Protein AF-A0A2G2VC57-F1 (afdb_monomer)

Foldseek 3Di:
DDDDDDPPPPDPPPPPDPPPPPQPPLRVLLVVLQCLLPDDPALDQCLVVLVVPLVVQCPPPDPSSVVSSVSNSVSNVVRNVVNVVVVVPDPPDPPDDDDDDDDDDDDDD

Organism: Capsicum baccatum (NCBI:txid33114)

pLDDT: mean 75.99, std 17.86, range [42.44, 96.75]

Secondary structure (DSSP, 8-state):
------------------------HHHHHHHHHHHHHHS--TT---HHHHHHHTGGGTT-S-HHHHHHHHHHHHHHHHHHHHHHHHHH--------------PPPPPP-

Solvent-accessible surface area (backbone atoms only — not comparable to full-atom values): 7089 Å² total; per-residue (Å²): 139,84,85,83,82,79,80,78,76,79,75,81,76,76,78,76,70,82,77,76,73,82,64,51,72,68,56,45,50,44,51,50,31,49,47,62,48,69,54,89,54,85,80,42,81,37,51,72,51,40,64,70,69,44,53,75,43,60,77,45,89,49,68,67,44,28,52,40,36,54,54,21,47,53,45,42,46,52,41,24,54,50,28,54,53,57,64,73,60,57,88,76,74,86,84,69,91,77,89,78,88,83,80,81,83,81,87,82,133

Structure (mmCIF, N/CA/C/O backbone):
data_AF-A0A2G2VC57-F1
#
_entry.id   AF-A0A2G2VC57-F1
#
loop_
_atom_site.group_PDB
_atom_site.id
_atom_site.type_symbol
_atom_site.label_atom_id
_atom_site.label_alt_id
_atom_site.label_comp_id
_atom_site.label_asym_id
_atom_site.label_entity_id
_atom_site.label_seq_id
_atom_site.pdbx_PDB_ins_code
_atom_site.Cartn_x
_atom_site.Cartn_y
_atom_site.Cartn_z
_atom_site.occupancy
_atom_site.B_iso_or_equiv
_atom_site.auth_seq_id
_atom_site.auth_comp_id
_atom_site.auth_asym_id
_atom_site.auth_atom_id
_atom_site.pdbx_PDB_model_num
ATOM 1 N N . MET A 1 1 ? 45.693 3.699 61.294 1.00 47.72 1 MET A N 1
ATOM 2 C CA . MET A 1 1 ? 44.870 3.046 60.250 1.00 47.72 1 MET A CA 1
ATOM 3 C C . MET A 1 1 ? 43.519 2.706 60.860 1.00 47.72 1 MET A C 1
ATOM 5 O O . MET A 1 1 ? 43.509 1.997 61.857 1.00 47.72 1 MET A O 1
ATOM 9 N N . PRO A 1 2 ? 42.417 3.238 60.311 1.00 45.94 2 PRO A N 1
ATOM 10 C CA . PRO A 1 2 ? 41.382 2.326 59.824 1.00 45.94 2 PRO A CA 1
ATOM 11 C C . PRO A 1 2 ? 40.898 2.724 58.420 1.00 45.94 2 PRO A C 1
ATOM 13 O O . PRO A 1 2 ? 40.717 3.900 58.114 1.00 45.94 2 PRO A O 1
ATOM 16 N N . ARG A 1 3 ? 40.719 1.730 57.545 1.00 55.50 3 ARG A N 1
ATOM 17 C CA . ARG A 1 3 ? 40.128 1.907 56.214 1.00 55.50 3 ARG A CA 1
ATOM 18 C C . ARG A 1 3 ? 38.608 1.908 56.363 1.00 55.50 3 ARG A C 1
ATOM 20 O O . ARG A 1 3 ? 38.040 0.896 56.760 1.00 55.50 3 ARG A O 1
ATOM 27 N N . GLN A 1 4 ? 37.967 3.033 56.053 1.00 49.69 4 GLN A N 1
ATOM 28 C CA . GLN A 1 4 ? 36.516 3.102 55.890 1.00 49.69 4 GLN A CA 1
ATOM 29 C C . GLN A 1 4 ? 36.110 2.275 54.667 1.00 49.69 4 GLN A C 1
ATOM 31 O O . GLN A 1 4 ? 36.516 2.556 53.540 1.00 49.69 4 GLN A O 1
ATOM 36 N N . SER A 1 5 ? 35.315 1.237 54.901 1.00 51.31 5 SER A N 1
ATOM 37 C CA . SER A 1 5 ? 34.626 0.485 53.861 1.00 51.31 5 SER A CA 1
ATOM 38 C C . SER A 1 5 ? 33.441 1.308 53.359 1.00 51.31 5 SER A C 1
ATOM 40 O O . SER A 1 5 ? 32.440 1.451 54.060 1.00 51.31 5 SER A O 1
ATOM 42 N N . VAL A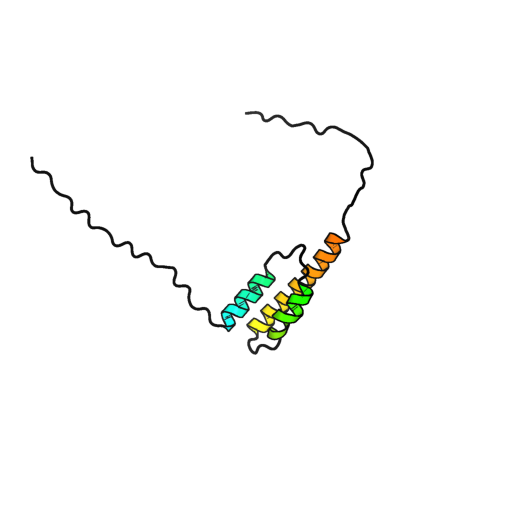 1 6 ? 33.557 1.857 52.152 1.00 53.66 6 VAL A N 1
ATOM 43 C CA . VAL A 1 6 ? 32.431 2.475 51.445 1.00 53.66 6 VAL A CA 1
ATOM 44 C C . VAL A 1 6 ? 31.545 1.349 50.918 1.00 53.66 6 VAL A C 1
ATOM 46 O O . VAL A 1 6 ? 31.969 0.560 50.072 1.00 53.66 6 VAL A O 1
ATOM 49 N N . SER A 1 7 ? 30.320 1.250 51.432 1.00 58.44 7 SER A N 1
ATOM 50 C CA . SER A 1 7 ? 29.295 0.387 50.857 1.00 58.44 7 SER A CA 1
ATOM 51 C C . SER A 1 7 ? 28.875 0.973 49.509 1.00 58.44 7 SER A C 1
ATOM 53 O O . SER A 1 7 ? 28.224 2.012 49.419 1.00 58.44 7 SER A O 1
ATOM 55 N N . VAL A 1 8 ? 29.281 0.314 48.425 1.00 56.69 8 VAL A N 1
ATOM 56 C CA . VAL A 1 8 ? 28.789 0.632 47.084 1.00 56.69 8 VAL A CA 1
ATOM 57 C C . VAL A 1 8 ? 27.345 0.148 47.014 1.00 56.69 8 VAL A C 1
ATOM 59 O O . VAL A 1 8 ? 27.074 -1.031 46.785 1.00 56.69 8 VAL A O 1
ATOM 62 N N . SER A 1 9 ? 26.411 1.065 47.270 1.00 57.09 9 SER A N 1
ATOM 63 C CA . SER A 1 9 ? 24.988 0.831 47.054 1.00 57.09 9 SER A CA 1
ATOM 64 C C . SER A 1 9 ? 24.776 0.632 45.556 1.00 57.09 9 SER A C 1
ATOM 66 O O . SER A 1 9 ? 24.919 1.556 44.754 1.00 57.09 9 SER A O 1
ATOM 68 N N . ARG A 1 10 ? 24.535 -0.619 45.169 1.00 58.97 10 ARG A N 1
ATOM 69 C CA . ARG A 1 10 ? 24.353 -1.053 43.788 1.00 58.97 10 ARG A CA 1
ATOM 70 C C . ARG A 1 10 ? 23.021 -0.489 43.295 1.00 58.97 10 ARG A C 1
ATOM 72 O O . ARG A 1 10 ? 21.974 -1.091 43.511 1.00 58.97 10 ARG A O 1
ATOM 79 N N . GLY A 1 11 ? 23.073 0.701 42.697 1.00 50.50 11 GLY A N 1
ATOM 80 C CA . GLY A 1 11 ? 21.923 1.360 42.090 1.00 50.50 11 GLY A CA 1
ATOM 81 C C . GLY A 1 11 ? 21.221 0.400 41.137 1.00 50.50 11 GLY A C 1
ATOM 82 O O . GLY A 1 11 ? 21.817 -0.094 40.180 1.00 50.50 11 GLY A O 1
ATOM 83 N N . HIS A 1 12 ? 19.966 0.091 41.443 1.00 58.62 12 HIS A N 1
ATOM 84 C CA . HIS A 1 12 ? 19.110 -0.708 40.587 1.00 58.62 12 HIS A CA 1
ATOM 85 C C . HIS A 1 12 ? 18.737 0.172 39.389 1.00 58.62 12 HIS A C 1
ATOM 87 O O . HIS A 1 12 ? 17.843 1.011 39.475 1.00 58.62 12 HIS A O 1
ATOM 93 N N . ILE A 1 13 ? 19.488 0.046 38.293 1.00 64.94 13 ILE A N 1
ATOM 94 C CA . ILE A 1 13 ? 19.134 0.666 37.016 1.00 64.94 13 ILE A CA 1
ATOM 95 C C . ILE A 1 13 ? 17.910 -0.099 36.519 1.00 64.94 13 ILE A C 1
ATOM 97 O O . ILE A 1 13 ? 18.033 -1.167 35.920 1.00 64.94 13 ILE A O 1
ATOM 101 N N . ILE A 1 14 ? 16.721 0.419 36.823 1.00 61.19 14 ILE A N 1
ATOM 102 C CA . ILE A 1 14 ? 15.488 -0.031 36.186 1.00 61.19 14 ILE A CA 1
ATOM 103 C C . ILE A 1 14 ? 15.634 0.364 34.718 1.00 61.19 14 ILE A C 1
ATOM 105 O O . ILE A 1 14 ? 15.460 1.527 34.357 1.00 61.19 14 ILE A O 1
ATOM 109 N N . MET A 1 15 ? 16.016 -0.590 33.869 1.00 63.06 15 MET A N 1
ATOM 110 C CA . MET A 1 15 ? 15.844 -0.426 32.434 1.00 63.06 15 MET A CA 1
ATOM 111 C C . MET A 1 15 ? 14.340 -0.382 32.183 1.00 63.06 15 MET A C 1
ATOM 113 O O . MET A 1 15 ? 13.682 -1.418 32.135 1.00 63.06 15 MET A O 1
ATOM 117 N N . VAL A 1 16 ? 13.788 0.824 32.065 1.00 62.97 16 VAL A N 1
ATOM 118 C CA . VAL A 1 16 ? 12.460 1.012 31.490 1.00 62.97 16 VAL A CA 1
ATOM 119 C C . VAL A 1 16 ? 12.593 0.593 30.033 1.00 62.97 16 VAL A C 1
ATOM 121 O O . VAL A 1 16 ? 13.121 1.334 29.204 1.00 62.97 16 VAL A O 1
ATOM 124 N N . THR A 1 17 ? 12.184 -0.636 29.727 1.00 61.59 17 THR A N 1
ATOM 125 C CA . THR A 1 17 ? 11.934 -1.031 28.346 1.00 61.59 17 THR A CA 1
ATOM 126 C C . THR A 1 17 ? 10.930 -0.028 27.784 1.00 61.59 17 THR A C 1
ATOM 128 O O . THR A 1 17 ? 9.930 0.236 28.459 1.00 61.59 17 THR A O 1
ATOM 131 N N . PRO A 1 18 ? 11.169 0.577 26.605 1.00 64.50 18 PRO A N 1
ATOM 132 C CA . PRO A 1 18 ? 10.156 1.394 25.962 1.00 64.50 18 PRO A CA 1
ATOM 133 C C . PRO A 1 18 ? 8.928 0.509 25.805 1.00 64.50 18 PRO A C 1
ATOM 135 O O . PRO A 1 18 ? 8.951 -0.456 25.041 1.00 64.50 18 PRO A O 1
ATOM 138 N N . GLN A 1 19 ? 7.895 0.778 26.598 1.00 56.09 19 GLN A N 1
ATOM 139 C CA . GLN A 1 19 ? 6.632 0.083 26.461 1.00 56.09 19 GLN A CA 1
ATOM 140 C C . GLN A 1 19 ? 6.119 0.485 25.086 1.00 56.09 19 GLN A C 1
ATOM 142 O O . GLN A 1 19 ? 5.742 1.636 24.862 1.00 56.09 19 GLN A O 1
ATOM 147 N N . VAL A 1 20 ? 6.209 -0.441 24.134 1.00 59.53 20 VAL A N 1
ATOM 148 C CA . VAL A 1 20 ? 5.561 -0.291 22.840 1.00 59.53 20 VAL A CA 1
ATOM 149 C C . VAL A 1 20 ? 4.079 -0.289 23.167 1.00 59.53 20 VAL A C 1
ATOM 151 O O . VAL A 1 20 ? 3.512 -1.344 23.431 1.00 59.53 20 VAL A O 1
ATOM 154 N N . SER A 1 21 ? 3.474 0.899 23.254 1.00 64.12 21 SER A N 1
ATOM 155 C CA . SER A 1 21 ? 2.023 1.012 23.371 1.00 64.12 21 SER A CA 1
ATOM 156 C C . SER A 1 21 ? 1.415 0.145 22.280 1.00 64.12 21 SER A C 1
ATOM 158 O O . SER A 1 21 ? 1.724 0.348 21.103 1.00 64.12 21 SER A O 1
ATOM 160 N N . GLU A 1 22 ? 0.594 -0.829 22.668 1.00 71.50 22 GLU A N 1
ATOM 161 C CA . GLU A 1 22 ? -0.171 -1.636 21.726 1.00 71.50 22 GLU A CA 1
ATOM 162 C C . GLU A 1 22 ? -1.040 -0.683 20.906 1.00 71.50 22 GLU A C 1
ATOM 164 O O . GLU A 1 22 ? -2.036 -0.127 21.373 1.00 71.50 22 GLU A O 1
ATOM 169 N N . LEU A 1 23 ? -0.593 -0.402 19.685 1.00 72.19 23 LEU A N 1
ATOM 170 C CA . LEU A 1 23 ? -1.332 0.428 18.755 1.00 72.19 23 LEU A CA 1
ATOM 171 C C . LEU A 1 23 ? -2.594 -0.346 18.366 1.00 72.19 23 LEU A C 1
ATOM 173 O O . LEU A 1 23 ? -2.514 -1.475 17.885 1.00 72.19 23 LEU A O 1
ATOM 177 N N . SER A 1 24 ? -3.760 0.272 18.570 1.00 84.31 24 SER A N 1
ATOM 178 C CA . SER A 1 24 ? -5.043 -0.255 18.092 1.00 84.31 24 SER A CA 1
ATOM 179 C C . SER A 1 24 ? -4.970 -0.606 16.599 1.00 84.31 24 SER A C 1
ATOM 181 O O . SER A 1 24 ? -4.258 0.054 15.838 1.00 84.31 24 SER A O 1
ATOM 183 N N . GLY A 1 25 ? -5.737 -1.611 16.162 1.00 84.50 25 GLY A N 1
ATOM 184 C CA . GLY A 1 25 ? -5.718 -2.107 14.780 1.00 84.50 25 GLY A CA 1
ATOM 185 C C . GLY A 1 25 ? -5.884 -1.006 13.723 1.00 84.50 25 GLY A C 1
ATOM 186 O O . GLY A 1 25 ? -5.135 -0.978 12.751 1.00 84.50 25 GLY A O 1
ATOM 187 N N . SER A 1 26 ? -6.780 -0.038 13.951 1.00 86.88 26 SER A N 1
ATOM 188 C CA . SER A 1 26 ? -6.962 1.121 13.055 1.00 86.88 26 SER A CA 1
ATOM 189 C C . SER A 1 26 ? -5.722 2.031 13.016 1.00 86.88 26 SER A C 1
ATOM 191 O O . SER A 1 26 ? -5.255 2.410 11.940 1.00 86.88 26 SER A O 1
ATOM 193 N N . ALA A 1 27 ? -5.110 2.311 14.171 1.00 90.06 27 ALA A N 1
ATOM 194 C CA . ALA A 1 27 ? -3.903 3.133 14.253 1.00 90.06 27 ALA A CA 1
ATOM 195 C C . ALA A 1 27 ? -2.702 2.468 13.554 1.00 90.06 27 ALA A C 1
ATOM 197 O O . ALA A 1 27 ? -1.902 3.153 12.913 1.00 90.06 27 ALA A O 1
ATOM 198 N N . LEU A 1 28 ? -2.596 1.135 13.621 1.00 91.81 28 LEU A N 1
ATOM 199 C CA . LEU A 1 28 ? -1.596 0.370 12.872 1.00 91.81 28 LEU A CA 1
ATOM 200 C C . LEU A 1 28 ? -1.809 0.478 11.362 1.00 91.81 28 LEU A C 1
ATOM 202 O O . LEU A 1 28 ? -0.844 0.687 10.628 1.00 91.81 28 LEU A O 1
ATOM 206 N N . VAL A 1 29 ? -3.058 0.383 10.898 1.00 93.00 29 VAL A N 1
ATOM 207 C CA . VAL A 1 29 ? -3.393 0.547 9.477 1.00 93.00 29 VAL A CA 1
ATOM 208 C C . VAL A 1 29 ? -3.025 1.953 9.001 1.00 93.00 29 VAL A C 1
ATOM 210 O O . VAL A 1 29 ? -2.312 2.087 8.007 1.00 93.00 29 VAL A O 1
ATOM 213 N N . GLN A 1 30 ? -3.410 3.000 9.736 1.00 94.19 30 GLN A N 1
ATOM 214 C CA . GLN A 1 30 ? -3.033 4.384 9.414 1.00 94.19 30 GLN A CA 1
ATOM 215 C C . GLN A 1 30 ? -1.510 4.562 9.348 1.00 94.19 30 GLN A C 1
ATOM 217 O O . GLN A 1 30 ? -0.982 5.145 8.397 1.00 94.19 30 GLN A O 1
ATOM 222 N N . LEU A 1 31 ? -0.783 4.021 10.330 1.00 94.56 31 LEU A N 1
ATOM 223 C CA . LEU A 1 31 ? 0.675 4.087 10.366 1.00 94.56 31 LEU A CA 1
ATOM 224 C C . LEU A 1 31 ? 1.313 3.349 9.182 1.00 94.56 31 LEU A C 1
ATOM 226 O O . LEU A 1 31 ? 2.248 3.871 8.568 1.00 94.56 31 LEU A O 1
ATOM 230 N N . ALA A 1 32 ? 0.803 2.169 8.831 1.00 94.56 32 ALA A N 1
ATOM 231 C CA . ALA A 1 32 ? 1.277 1.397 7.689 1.00 94.56 32 ALA A CA 1
ATOM 232 C C . ALA A 1 32 ? 1.039 2.152 6.373 1.00 94.56 32 ALA A C 1
ATOM 234 O O . ALA A 1 32 ? 1.967 2.300 5.579 1.00 94.56 32 ALA A O 1
ATOM 235 N N . LEU A 1 33 ? -0.161 2.704 6.166 1.00 96.06 33 LEU A N 1
ATOM 236 C CA . LEU A 1 33 ? -0.505 3.493 4.979 1.00 96.06 33 LEU A CA 1
ATOM 237 C C . LEU A 1 33 ? 0.380 4.732 4.844 1.00 96.06 33 LEU A C 1
ATOM 239 O O . LEU A 1 33 ? 0.903 5.008 3.764 1.00 96.06 33 LEU A O 1
ATOM 243 N N . ARG A 1 34 ? 0.610 5.455 5.944 1.00 95.62 34 ARG A N 1
ATOM 244 C CA . ARG A 1 34 ? 1.499 6.620 5.952 1.00 95.62 34 ARG A CA 1
ATOM 245 C C . ARG A 1 34 ? 2.942 6.228 5.665 1.00 95.62 34 ARG A C 1
ATOM 247 O O . ARG A 1 34 ? 3.611 6.897 4.884 1.00 95.62 34 ARG A O 1
ATOM 254 N N . THR A 1 35 ? 3.411 5.126 6.240 1.00 95.62 35 THR A N 1
ATOM 255 C CA . THR A 1 35 ? 4.754 4.602 5.965 1.00 95.62 35 THR A CA 1
ATOM 256 C C . THR A 1 35 ? 4.904 4.251 4.486 1.00 95.62 35 THR A C 1
ATOM 258 O O . THR A 1 35 ? 5.830 4.733 3.839 1.00 95.62 35 THR A O 1
ATOM 261 N N . LEU A 1 36 ? 3.956 3.506 3.911 1.00 95.06 36 LEU A N 1
ATOM 262 C CA . LEU A 1 36 ? 3.938 3.177 2.483 1.00 95.06 36 LEU A CA 1
ATOM 263 C C . LEU A 1 36 ? 3.888 4.439 1.607 1.00 95.06 36 LEU A C 1
ATOM 265 O O . LEU A 1 36 ? 4.604 4.543 0.618 1.00 95.06 36 LEU A O 1
ATOM 269 N N . ALA A 1 37 ? 3.110 5.448 1.988 1.00 94.75 37 ALA A N 1
ATOM 270 C CA . ALA A 1 37 ? 3.046 6.710 1.259 1.00 94.75 37 ALA A CA 1
ATOM 271 C C . ALA A 1 37 ? 4.367 7.509 1.298 1.00 94.75 37 ALA A C 1
ATOM 273 O O . ALA A 1 37 ? 4.564 8.404 0.479 1.00 94.75 37 ALA A O 1
ATOM 274 N N . HIS A 1 38 ? 5.262 7.265 2.252 1.00 94.12 38 HIS A N 1
ATOM 275 C CA . HIS A 1 38 ? 6.505 8.033 2.403 1.00 94.12 38 HIS A CA 1
ATOM 276 C C . HIS A 1 38 ? 7.767 7.230 2.085 1.00 94.12 38 HIS A C 1
ATOM 278 O O . HIS A 1 38 ? 8.848 7.809 1.979 1.00 94.12 38 HIS A O 1
ATOM 284 N N . PHE A 1 39 ? 7.639 5.923 1.886 1.00 93.75 39 PHE A N 1
ATOM 285 C CA . PHE A 1 39 ? 8.762 5.065 1.560 1.00 93.75 39 PHE A CA 1
ATOM 286 C C . PHE A 1 39 ? 9.220 5.244 0.103 1.00 93.75 39 PHE A C 1
ATOM 288 O O . PHE A 1 39 ? 8.430 5.494 -0.812 1.00 93.75 39 PHE A O 1
ATOM 295 N N 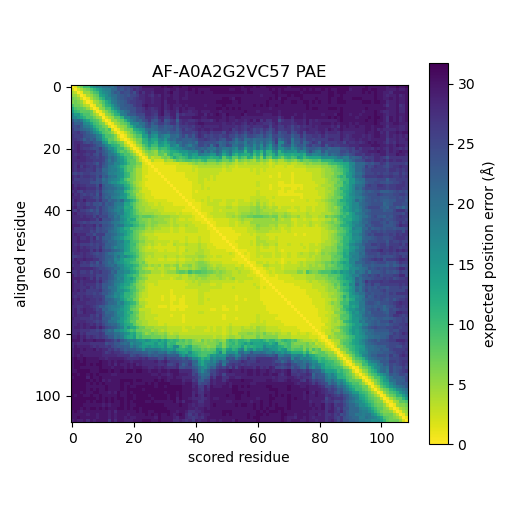. ASN A 1 40 ? 10.527 5.109 -0.122 1.00 90.19 40 ASN A N 1
ATOM 296 C CA . ASN A 1 40 ? 11.117 5.215 -1.451 1.00 90.19 40 ASN A CA 1
ATOM 297 C C . ASN A 1 40 ? 11.057 3.867 -2.179 1.00 90.19 40 ASN A C 1
ATOM 299 O O . ASN A 1 40 ? 11.828 2.960 -1.882 1.00 90.19 40 ASN A O 1
ATOM 303 N N . PHE A 1 41 ? 10.179 3.772 -3.175 1.00 89.25 41 PHE A N 1
ATOM 304 C CA . PHE A 1 41 ? 9.973 2.563 -3.977 1.00 89.25 41 PHE A CA 1
ATOM 305 C C . PHE A 1 41 ? 10.526 2.660 -5.405 1.00 89.25 41 PHE A C 1
ATOM 307 O O . PHE A 1 41 ? 10.036 1.985 -6.311 1.00 89.25 41 PHE A O 1
ATOM 314 N N . LYS A 1 42 ? 11.524 3.517 -5.647 1.00 86.19 42 LYS A N 1
ATOM 315 C CA . LYS A 1 42 ? 12.152 3.630 -6.973 1.00 86.19 42 LYS A CA 1
ATOM 316 C C . LYS A 1 42 ? 12.595 2.259 -7.496 1.00 86.19 42 LYS A C 1
ATOM 318 O O . LYS A 1 42 ? 13.269 1.518 -6.792 1.00 86.19 42 LYS A O 1
ATOM 323 N N . GLY A 1 43 ? 12.234 1.958 -8.744 1.00 81.88 43 GLY A N 1
ATOM 324 C CA . GLY A 1 43 ? 12.586 0.700 -9.410 1.00 81.88 43 GLY A CA 1
ATOM 325 C C . GLY A 1 43 ? 11.671 -0.487 -9.089 1.00 81.88 43 GLY A C 1
ATOM 326 O O . GLY A 1 43 ? 11.923 -1.579 -9.590 1.00 81.88 43 GLY A O 1
ATOM 327 N N . HIS A 1 44 ? 10.606 -0.295 -8.305 1.00 87.38 44 HIS A N 1
ATOM 328 C CA . HIS A 1 44 ? 9.647 -1.351 -7.981 1.00 87.38 44 HIS A CA 1
ATOM 329 C C . HIS A 1 44 ? 8.281 -1.094 -8.632 1.00 87.38 44 HIS A C 1
ATOM 331 O O . HIS A 1 44 ? 7.739 0.008 -8.543 1.00 87.38 44 HIS A O 1
ATOM 337 N N . ASP A 1 45 ? 7.698 -2.131 -9.244 1.00 88.06 45 ASP A N 1
ATOM 338 C CA . ASP A 1 45 ? 6.295 -2.119 -9.671 1.00 88.06 45 ASP A CA 1
ATOM 339 C C . ASP A 1 45 ? 5.398 -2.545 -8.505 1.00 88.06 45 ASP A C 1
ATOM 341 O O . ASP A 1 45 ? 5.351 -3.714 -8.112 1.00 88.06 45 ASP A O 1
ATOM 345 N N . LEU A 1 46 ? 4.681 -1.574 -7.943 1.00 90.44 46 LEU A N 1
ATOM 346 C CA . LEU A 1 46 ? 3.783 -1.779 -6.811 1.00 90.44 46 LEU A CA 1
ATOM 347 C C . LEU A 1 46 ? 2.315 -1.704 -7.210 1.00 90.44 46 LEU A C 1
ATOM 349 O O . LEU A 1 46 ? 1.448 -1.786 -6.341 1.00 90.44 46 LEU A O 1
ATOM 353 N N . LEU A 1 47 ? 1.999 -1.598 -8.502 1.00 92.06 47 LEU A N 1
ATOM 354 C CA . LEU A 1 47 ? 0.621 -1.430 -8.951 1.00 92.06 47 LEU A CA 1
ATOM 355 C C . LEU A 1 47 ? -0.235 -2.655 -8.605 1.00 92.06 47 LEU A C 1
ATOM 357 O O . LEU A 1 47 ? -1.361 -2.526 -8.118 1.00 92.06 47 LEU A O 1
ATOM 361 N N . LYS A 1 48 ? 0.311 -3.860 -8.806 1.00 92.69 48 LYS A N 1
ATOM 362 C CA . LYS A 1 48 ? -0.359 -5.120 -8.443 1.00 92.69 48 LYS A CA 1
ATOM 363 C C . LYS A 1 48 ? -0.558 -5.243 -6.932 1.00 92.69 48 LYS A C 1
ATOM 365 O O . LYS A 1 48 ? -1.596 -5.742 -6.499 1.00 92.69 48 LYS A O 1
ATOM 370 N N . PHE A 1 49 ? 0.419 -4.789 -6.149 1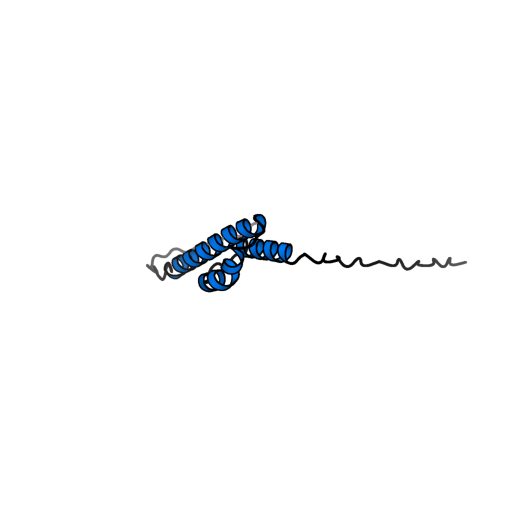.00 93.06 49 PHE A N 1
ATOM 371 C CA . PHE A 1 49 ? 0.331 -4.761 -4.692 1.00 93.06 49 PHE A CA 1
ATOM 372 C C . PHE A 1 49 ? -0.755 -3.784 -4.232 1.00 93.06 49 PHE A C 1
ATOM 374 O O . PHE A 1 49 ? -1.667 -4.184 -3.517 1.00 93.06 49 PHE A O 1
ATOM 381 N N . ALA A 1 50 ? -0.726 -2.539 -4.712 1.00 93.81 50 ALA A N 1
ATOM 382 C CA . ALA A 1 50 ? -1.673 -1.498 -4.325 1.00 93.81 50 ALA A CA 1
ATOM 383 C C . ALA A 1 50 ? -3.128 -1.935 -4.562 1.00 93.81 50 ALA A C 1
ATOM 385 O O . ALA A 1 50 ? -3.974 -1.797 -3.679 1.00 93.81 50 ALA A O 1
ATOM 386 N N . LYS A 1 51 ? -3.407 -2.555 -5.715 1.00 93.25 51 LYS A N 1
ATOM 387 C CA . LYS A 1 51 ? -4.743 -3.074 -6.046 1.00 93.25 51 LYS A CA 1
ATOM 388 C C . LYS A 1 51 ? -5.231 -4.176 -5.105 1.00 93.25 51 LYS A C 1
ATOM 390 O O . LYS A 1 51 ? -6.424 -4.256 -4.851 1.00 93.25 51 LYS A O 1
ATOM 395 N N . LYS A 1 52 ? -4.336 -5.035 -4.614 1.00 93.19 52 LYS A N 1
ATOM 396 C CA . LYS A 1 52 ? -4.702 -6.162 -3.742 1.00 93.19 52 LYS A CA 1
ATOM 397 C C . LYS A 1 52 ? -4.745 -5.786 -2.267 1.00 93.19 52 LYS A C 1
ATOM 399 O O . LYS A 1 52 ? -5.566 -6.319 -1.535 1.00 93.19 52 LYS A O 1
ATOM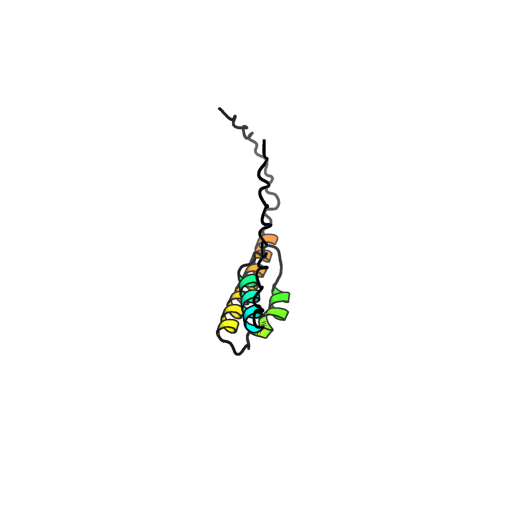 404 N N . SER A 1 53 ? -3.838 -4.914 -1.840 1.00 91.38 53 SER A N 1
ATOM 405 C CA . SER A 1 53 ? -3.555 -4.690 -0.423 1.00 91.38 53 SER A CA 1
ATOM 406 C C . SER A 1 53 ? -4.027 -3.335 0.091 1.00 91.38 53 SER A C 1
ATOM 408 O O . SER A 1 53 ? -4.275 -3.216 1.281 1.00 91.38 53 SER A O 1
ATOM 410 N N . VAL A 1 54 ? -4.162 -2.318 -0.769 1.00 92.69 54 VAL A N 1
ATOM 411 C CA . VAL A 1 54 ? -4.542 -0.955 -0.348 1.00 92.69 54 VAL A CA 1
ATOM 412 C C . VAL A 1 54 ? -6.009 -0.658 -0.661 1.00 92.69 54 VAL A C 1
ATOM 414 O O . VAL A 1 54 ? -6.691 -0.058 0.162 1.00 92.69 54 VAL A O 1
ATOM 417 N N . VAL A 1 55 ? -6.525 -1.132 -1.802 1.00 92.31 55 VAL A N 1
ATOM 418 C CA . VAL A 1 55 ? -7.922 -0.891 -2.232 1.00 92.31 55 VAL A CA 1
ATOM 419 C C . VAL A 1 55 ? -8.952 -1.374 -1.208 1.00 92.31 55 VAL A C 1
ATOM 421 O O . VAL A 1 55 ? -9.972 -0.718 -1.038 1.00 92.31 55 VAL A O 1
ATOM 424 N N . VAL A 1 56 ? -8.662 -2.457 -0.480 1.00 91.75 56 VAL A N 1
ATOM 425 C CA . VAL A 1 56 ? -9.555 -3.024 0.550 1.00 91.75 56 VAL A CA 1
ATOM 426 C C . VAL A 1 56 ? -9.904 -2.007 1.647 1.00 91.75 56 VAL A C 1
ATOM 428 O O . VAL A 1 56 ? -10.974 -2.084 2.233 1.00 91.75 56 VAL A O 1
ATOM 431 N N . TYR A 1 57 ? -9.042 -1.018 1.889 1.00 92.12 57 TYR A N 1
ATOM 432 C CA . TYR A 1 57 ? -9.245 -0.006 2.926 1.00 92.12 57 TYR A CA 1
ATOM 433 C C . TYR A 1 57 ? -9.920 1.280 2.411 1.00 92.12 57 TYR A C 1
ATOM 435 O O . TYR A 1 57 ? -10.160 2.198 3.191 1.00 92.12 57 TYR A O 1
ATOM 443 N N . LEU A 1 58 ? -10.244 1.390 1.113 1.00 90.81 58 LEU A N 1
ATOM 444 C CA . LEU A 1 58 ? -10.929 2.578 0.570 1.00 90.81 58 LEU A CA 1
ATOM 445 C C . LEU A 1 58 ? -12.365 2.721 1.086 1.00 90.81 58 LEU A C 1
ATOM 447 O O . LEU A 1 58 ? -12.912 3.824 1.094 1.00 90.81 58 LEU A O 1
ATOM 451 N N . GLU A 1 59 ? -12.967 1.620 1.521 1.00 90.12 59 GLU A N 1
ATOM 452 C CA . GLU A 1 59 ? -14.342 1.582 2.018 1.00 90.12 59 GLU A CA 1
ATOM 453 C C . GLU A 1 59 ? -14.427 1.736 3.548 1.00 90.12 59 GLU A C 1
ATOM 455 O O . GLU A 1 59 ? -15.528 1.856 4.071 1.00 90.12 59 GLU A O 1
ATOM 460 N N . ASP A 1 60 ? -13.294 1.878 4.251 1.00 92.12 60 ASP A N 1
ATOM 461 C CA . ASP A 1 60 ? -13.209 1.938 5.722 1.00 92.12 60 ASP A CA 1
ATOM 462 C C . ASP A 1 60 ? -14.065 3.050 6.361 1.00 92.12 60 ASP A C 1
ATOM 464 O O . ASP A 1 60 ? -14.111 4.178 5.871 1.00 92.12 60 ASP A O 1
ATOM 468 N N . GLU A 1 61 ? -14.744 2.774 7.472 1.00 90.19 61 GLU A N 1
ATOM 469 C CA . GLU A 1 61 ? -15.626 3.745 8.138 1.00 90.19 61 GLU A CA 1
ATOM 470 C C . GLU A 1 61 ? -14.891 5.006 8.622 1.00 90.19 61 GLU A C 1
ATOM 472 O O . GLU A 1 61 ? -15.457 6.107 8.634 1.00 90.19 61 GLU A O 1
ATOM 477 N N . ASP A 1 62 ? -13.611 4.883 8.978 1.00 91.81 62 ASP A N 1
ATOM 478 C CA . ASP A 1 62 ? -12.820 6.004 9.453 1.00 91.81 62 ASP A CA 1
ATOM 479 C C . ASP A 1 62 ? -12.390 6.912 8.289 1.00 91.81 62 ASP A C 1
ATOM 481 O O . ASP A 1 62 ? -11.570 6.580 7.425 1.00 91.81 62 ASP A O 1
ATOM 485 N N . ARG A 1 63 ? -12.901 8.148 8.309 1.00 90.88 63 ARG A N 1
ATOM 486 C CA . ARG A 1 63 ? -12.531 9.191 7.343 1.00 90.88 63 ARG A CA 1
ATOM 487 C C . ARG A 1 63 ? -11.033 9.490 7.329 1.00 90.88 63 ARG A C 1
ATOM 489 O O . ARG A 1 63 ? -10.530 9.931 6.296 1.00 90.88 63 ARG A O 1
ATOM 496 N N . ALA A 1 64 ? -10.331 9.324 8.448 1.00 90.75 64 ALA A N 1
ATOM 497 C CA . ALA A 1 64 ? -8.887 9.503 8.507 1.00 90.75 64 ALA A CA 1
ATOM 498 C C . ALA A 1 64 ? -8.159 8.372 7.766 1.00 90.75 64 ALA A C 1
ATOM 500 O O . ALA A 1 64 ? -7.284 8.668 6.951 1.00 90.75 64 ALA A O 1
ATOM 501 N N . ILE A 1 65 ? -8.589 7.113 7.941 1.00 93.38 65 ILE A N 1
ATOM 502 C 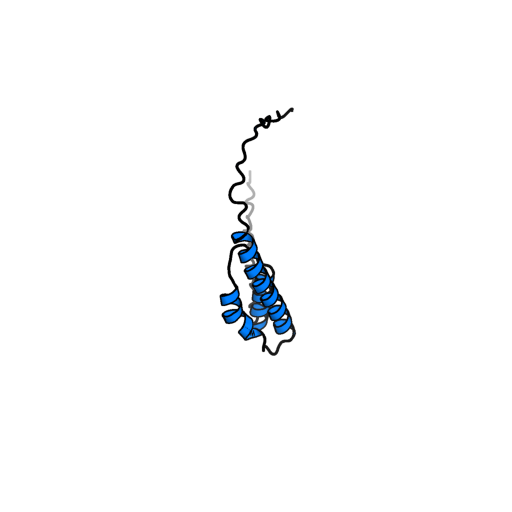CA . ILE A 1 65 ? -8.065 5.978 7.164 1.00 93.38 65 ILE A CA 1
ATOM 503 C C . ILE A 1 65 ? -8.319 6.210 5.679 1.00 93.38 65 ILE A C 1
ATOM 505 O O . ILE A 1 65 ? -7.367 6.215 4.907 1.00 93.38 65 ILE A O 1
ATOM 509 N N . LYS A 1 66 ? -9.561 6.501 5.269 1.00 94.12 66 LYS A N 1
ATOM 510 C CA . LYS A 1 66 ? -9.904 6.738 3.853 1.00 94.12 66 LYS A CA 1
ATOM 511 C C . LYS A 1 66 ? -8.993 7.769 3.178 1.00 94.12 66 LYS A C 1
ATOM 513 O O . LYS A 1 66 ? -8.564 7.568 2.040 1.00 94.12 66 LYS A O 1
ATOM 518 N N . LYS A 1 67 ? -8.658 8.859 3.879 1.00 95.31 67 LYS A N 1
ATOM 519 C CA . LYS A 1 67 ? -7.722 9.885 3.387 1.00 95.31 67 LYS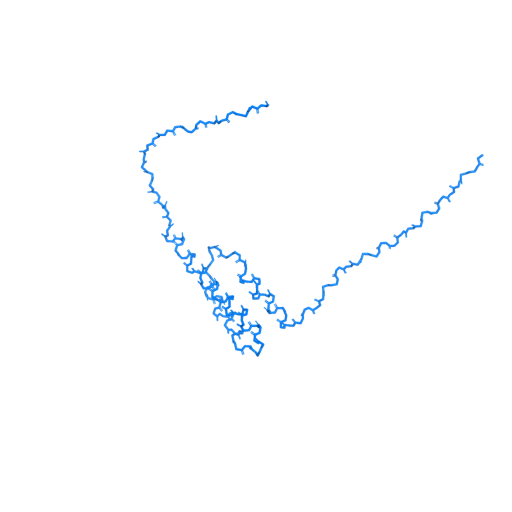 A CA 1
ATOM 520 C C . LYS A 1 67 ? -6.305 9.340 3.219 1.00 95.31 67 LYS A C 1
ATOM 522 O O . LYS A 1 67 ? -5.710 9.531 2.157 1.00 95.31 67 LYS A O 1
ATOM 527 N N . ASP A 1 68 ? -5.785 8.652 4.233 1.00 96.00 68 ASP A N 1
ATOM 528 C CA . ASP A 1 68 ? -4.440 8.072 4.198 1.00 96.00 68 ASP A CA 1
ATOM 529 C C . ASP A 1 68 ? -4.331 6.968 3.123 1.00 96.00 68 ASP A C 1
ATOM 531 O O . ASP A 1 68 ? -3.329 6.905 2.408 1.00 96.00 68 ASP A O 1
ATOM 535 N N . VAL A 1 69 ? -5.386 6.169 2.913 1.00 96.75 69 VAL A N 1
ATOM 536 C CA . VAL A 1 69 ? -5.474 5.155 1.845 1.00 96.75 69 VAL A CA 1
ATOM 537 C C . VAL A 1 69 ? -5.425 5.797 0.466 1.00 96.75 69 VAL A C 1
ATOM 539 O O . VAL A 1 69 ? -4.619 5.383 -0.367 1.00 96.75 69 VAL A O 1
ATOM 542 N N . ALA A 1 70 ? -6.254 6.816 0.216 1.00 96.44 70 ALA A N 1
ATOM 543 C CA . ALA A 1 70 ? -6.290 7.499 -1.073 1.00 96.44 70 ALA A CA 1
ATOM 544 C C . ALA A 1 70 ? -4.924 8.117 -1.415 1.00 96.44 70 ALA A C 1
ATOM 546 O O . ALA A 1 70 ? -4.409 7.928 -2.519 1.00 96.44 70 ALA A O 1
ATOM 547 N N . LEU A 1 71 ? -4.294 8.790 -0.446 1.00 95.75 71 LEU A N 1
ATOM 548 C CA . LEU A 1 71 ? -2.962 9.367 -0.621 1.00 95.75 71 LEU A CA 1
ATOM 549 C C . LEU A 1 71 ? -1.901 8.287 -0.884 1.00 95.75 71 LEU A C 1
ATOM 551 O O . LEU A 1 71 ? -1.086 8.433 -1.801 1.00 95.75 71 LEU A O 1
ATOM 555 N N . CYS A 1 72 ? -1.916 7.202 -0.106 1.00 96.25 72 CYS A N 1
ATOM 556 C CA . CYS A 1 72 ? -1.010 6.069 -0.276 1.00 96.25 72 CYS A CA 1
ATOM 557 C C . CYS A 1 72 ? -1.154 5.444 -1.669 1.00 96.25 72 CYS A C 1
ATOM 559 O O . CYS A 1 72 ? -0.161 5.279 -2.379 1.00 96.25 72 CYS A O 1
ATOM 561 N N . TYR A 1 73 ? -2.384 5.144 -2.094 1.00 95.06 73 TYR A N 1
ATOM 562 C CA . TYR A 1 73 ? -2.659 4.528 -3.390 1.00 95.06 73 TYR A CA 1
ATOM 563 C C . TYR A 1 73 ? -2.167 5.404 -4.548 1.00 95.06 73 TYR A C 1
ATOM 565 O O . TYR A 1 73 ? -1.434 4.921 -5.411 1.00 95.06 73 TYR A O 1
ATOM 573 N N . CYS A 1 74 ? -2.472 6.706 -4.529 1.00 93.88 74 CYS A N 1
ATOM 574 C CA . CYS A 1 74 ? -2.007 7.650 -5.548 1.00 93.88 74 CYS A CA 1
ATOM 575 C C . CYS A 1 74 ? -0.478 7.669 -5.674 1.00 93.88 74 CYS A C 1
ATOM 577 O O . CYS A 1 74 ? 0.049 7.621 -6.787 1.00 93.88 74 CYS A O 1
ATOM 579 N N . LYS A 1 75 ? 0.252 7.687 -4.552 1.00 94.00 75 LYS A N 1
ATOM 580 C CA . LYS A 1 75 ? 1.722 7.677 -4.572 1.00 94.00 75 LYS A CA 1
ATOM 581 C C . LYS A 1 75 ? 2.304 6.361 -5.087 1.00 94.00 75 LYS A C 1
ATOM 583 O O . LYS A 1 75 ? 3.254 6.391 -5.865 1.00 94.00 75 LYS A O 1
ATOM 588 N N . LEU A 1 76 ? 1.737 5.217 -4.702 1.00 93.50 76 LEU A N 1
ATOM 589 C CA . LEU A 1 76 ? 2.179 3.908 -5.202 1.00 93.50 76 LEU A CA 1
ATOM 590 C C . LEU A 1 76 ? 1.988 3.789 -6.719 1.00 93.50 76 LEU A C 1
ATOM 592 O O . LEU A 1 76 ? 2.880 3.314 -7.428 1.00 93.50 76 LEU A O 1
ATOM 596 N N . VAL A 1 77 ? 0.849 4.264 -7.227 1.00 91.50 77 VAL A N 1
ATOM 597 C CA . VAL A 1 77 ? 0.550 4.298 -8.663 1.00 91.50 77 VAL A CA 1
ATOM 598 C C . VAL A 1 77 ? 1.521 5.230 -9.393 1.00 91.50 77 VAL A C 1
ATOM 600 O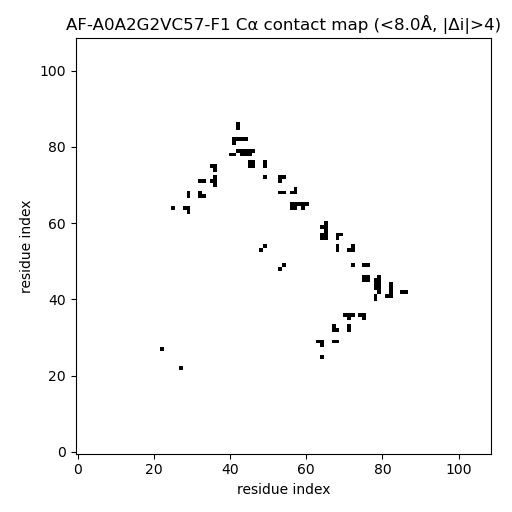 O . VAL A 1 77 ? 2.144 4.815 -10.369 1.00 91.50 77 VAL A O 1
ATOM 603 N N . ALA A 1 78 ? 1.720 6.453 -8.890 1.00 90.00 78 ALA A N 1
ATOM 604 C CA . ALA A 1 78 ? 2.662 7.412 -9.466 1.00 90.00 78 ALA A CA 1
ATOM 605 C C . ALA A 1 78 ? 4.102 6.866 -9.507 1.00 90.00 78 ALA A C 1
ATOM 607 O O . ALA A 1 78 ? 4.781 6.990 -10.528 1.00 90.00 78 ALA A O 1
ATOM 608 N N . ASN A 1 79 ? 4.551 6.201 -8.437 1.00 89.25 79 ASN A N 1
ATOM 609 C CA . ASN A 1 79 ? 5.867 5.561 -8.392 1.00 89.25 79 ASN A CA 1
ATOM 610 C C . ASN A 1 79 ? 6.000 4.429 -9.413 1.00 89.25 79 ASN A C 1
ATOM 612 O O . ASN A 1 79 ? 7.039 4.328 -10.061 1.00 89.25 79 ASN A O 1
ATOM 616 N N . SER A 1 80 ? 4.955 3.617 -9.593 1.00 85.50 80 SER A N 1
ATOM 617 C CA . SER A 1 80 ? 4.967 2.518 -10.566 1.00 85.50 80 SER A CA 1
ATOM 618 C C . SER A 1 80 ? 5.135 3.054 -11.993 1.00 85.50 80 SER A C 1
ATOM 620 O O . SER A 1 80 ? 5.963 2.554 -12.750 1.00 85.50 80 SER A O 1
ATOM 622 N N . PHE A 1 81 ? 4.440 4.143 -12.344 1.00 83.06 81 PHE A N 1
ATOM 623 C CA . PHE A 1 81 ? 4.628 4.800 -13.641 1.00 83.06 81 PHE A CA 1
ATOM 624 C C . PHE A 1 81 ? 6.010 5.444 -13.781 1.00 83.06 81 PHE A C 1
ATOM 626 O O . PHE A 1 81 ? 6.657 5.281 -14.812 1.00 83.06 81 PHE A O 1
ATOM 633 N N . SER A 1 82 ? 6.507 6.120 -12.745 1.00 81.62 82 SER A N 1
ATOM 634 C CA . SER A 1 82 ? 7.854 6.707 -12.745 1.00 81.62 82 SER A CA 1
ATOM 635 C C . SER A 1 82 ? 8.952 5.654 -12.954 1.00 81.62 82 SER A C 1
ATOM 637 O O . SER A 1 82 ? 9.877 5.868 -13.738 1.00 81.62 82 SER A O 1
ATOM 639 N N . ALA A 1 83 ? 8.819 4.476 -12.333 1.00 73.69 83 ALA A N 1
ATOM 640 C CA . ALA A 1 83 ? 9.733 3.353 -12.536 1.00 73.69 83 ALA A CA 1
ATOM 641 C C . ALA A 1 83 ? 9.752 2.888 -14.005 1.00 73.69 83 ALA A C 1
ATOM 643 O O . ALA A 1 83 ? 10.829 2.693 -14.577 1.00 73.69 83 ALA A O 1
ATOM 644 N N . ILE A 1 84 ? 8.581 2.792 -14.642 1.00 70.44 84 ILE A N 1
ATOM 645 C CA . ILE A 1 84 ? 8.450 2.443 -16.065 1.00 70.44 84 ILE A CA 1
ATOM 646 C C . ILE A 1 84 ? 9.167 3.478 -16.950 1.00 70.44 84 ILE A C 1
ATOM 648 O O . ILE A 1 84 ? 9.949 3.099 -17.820 1.00 70.44 84 ILE A O 1
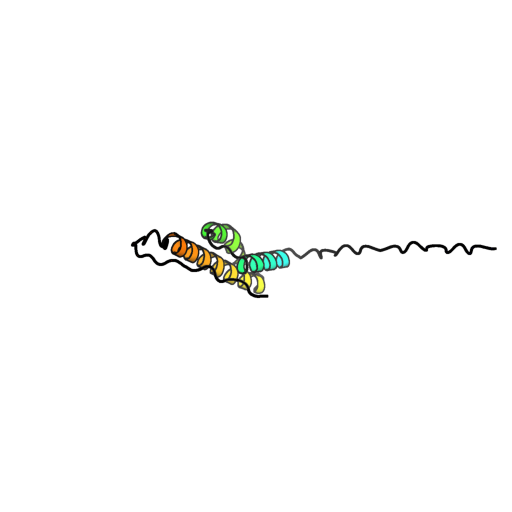ATOM 652 N N . TYR A 1 85 ? 8.989 4.778 -16.695 1.00 65.94 85 TYR A N 1
ATOM 653 C CA . TYR A 1 85 ? 9.685 5.827 -17.454 1.00 65.94 85 TYR A CA 1
ATOM 654 C C . TYR A 1 85 ? 11.204 5.833 -17.216 1.00 65.94 85 TYR A C 1
ATOM 656 O O . TYR A 1 85 ? 11.966 6.046 -18.155 1.00 65.94 85 TYR A O 1
ATOM 664 N N . SER A 1 86 ? 11.663 5.551 -15.992 1.00 62.72 86 SER A N 1
ATOM 665 C CA . SER A 1 86 ? 13.098 5.519 -15.662 1.00 62.72 86 SER A CA 1
ATOM 666 C C . SER A 1 86 ? 13.853 4.339 -16.282 1.00 62.72 86 SER A C 1
ATOM 668 O O . SER A 1 86 ? 15.037 4.456 -16.577 1.00 62.72 86 SER A O 1
ATOM 670 N N . THR A 1 87 ? 13.177 3.207 -16.491 1.00 60.16 87 THR A N 1
ATOM 671 C CA . THR A 1 87 ? 13.781 2.002 -17.083 1.00 60.16 87 THR A CA 1
ATOM 672 C C . THR A 1 87 ? 13.774 2.058 -18.608 1.00 60.16 87 THR A C 1
ATOM 674 O O . THR A 1 87 ? 14.760 1.669 -19.236 1.00 60.16 87 THR A O 1
ATOM 677 N N . GLN A 1 88 ? 12.705 2.597 -19.205 1.00 58.72 88 GLN A N 1
ATOM 678 C CA . GLN A 1 88 ? 12.627 2.827 -20.651 1.00 58.72 88 GLN A CA 1
ATOM 679 C C . GLN A 1 88 ? 13.572 3.941 -21.111 1.00 58.72 88 GLN A C 1
ATOM 681 O O . GLN A 1 88 ? 14.147 3.848 -22.192 1.00 58.72 88 GLN A O 1
ATOM 686 N N . PHE A 1 89 ? 13.794 4.960 -20.279 1.00 50.97 89 PHE A N 1
ATOM 687 C CA . PHE A 1 89 ? 14.806 5.981 -20.524 1.00 50.97 89 PHE A CA 1
ATOM 688 C C . PHE A 1 89 ? 16.156 5.556 -19.934 1.00 50.97 89 PHE A C 1
ATOM 690 O O . PHE A 1 89 ? 16.729 6.226 -19.079 1.00 50.97 89 PHE A O 1
ATOM 697 N N . SER A 1 90 ? 16.685 4.423 -20.396 1.00 53.25 90 SER A N 1
ATOM 698 C CA . SER A 1 90 ? 18.121 4.188 -20.274 1.00 53.25 90 SER A CA 1
ATOM 699 C C . SER A 1 90 ? 18.818 5.112 -21.275 1.00 53.25 90 SER A C 1
ATOM 701 O O . SER A 1 90 ? 18.591 4.958 -22.477 1.00 53.25 90 SER A O 1
ATOM 703 N N . PRO A 1 91 ? 19.694 6.045 -20.858 1.00 53.53 91 PRO A N 1
ATOM 704 C CA . PRO A 1 91 ? 20.618 6.701 -21.773 1.00 53.53 91 PRO A CA 1
ATOM 705 C C . PRO A 1 91 ? 21.701 5.680 -22.147 1.00 53.53 91 PRO A C 1
ATOM 707 O O . PRO A 1 91 ? 22.875 5.826 -21.812 1.00 53.53 91 PRO A O 1
ATOM 710 N N . SER A 1 92 ? 21.312 4.571 -22.772 1.00 57.81 92 SER A N 1
ATOM 711 C CA . SER A 1 92 ? 22.261 3.587 -23.253 1.00 57.81 92 SER A CA 1
ATOM 712 C C . SER A 1 92 ? 22.968 4.178 -24.468 1.00 57.81 92 SER A C 1
ATOM 714 O O . SER A 1 92 ? 22.427 4.214 -25.568 1.00 57.81 92 SER A O 1
ATOM 716 N N . ILE A 1 93 ? 24.214 4.584 -24.225 1.00 58.41 93 ILE A N 1
ATOM 717 C CA . ILE A 1 93 ? 25.310 4.619 -25.194 1.00 58.41 93 ILE A CA 1
ATOM 718 C C . ILE A 1 93 ? 25.204 5.760 -26.217 1.00 58.41 93 ILE A C 1
ATOM 720 O O . ILE A 1 93 ? 24.941 5.561 -27.397 1.00 58.41 93 ILE A O 1
ATOM 724 N N . ILE A 1 94 ? 25.584 6.966 -25.793 1.00 50.78 94 ILE A N 1
ATOM 725 C CA . ILE A 1 94 ? 26.266 7.902 -26.701 1.00 50.78 94 ILE A CA 1
ATOM 726 C C . ILE A 1 94 ? 27.741 7.931 -26.295 1.00 50.78 94 ILE A C 1
ATOM 728 O O . ILE A 1 94 ? 28.277 8.931 -25.830 1.00 50.78 94 ILE A O 1
ATOM 732 N N . ASN A 1 95 ? 28.413 6.794 -26.485 1.00 53.94 95 ASN A N 1
ATOM 733 C CA . ASN A 1 95 ? 29.854 6.780 -26.705 1.00 53.94 95 ASN A CA 1
ATOM 734 C C . ASN A 1 95 ? 30.099 7.376 -28.096 1.00 53.94 95 ASN A C 1
ATOM 736 O O . ASN A 1 95 ? 30.257 6.652 -29.075 1.00 53.94 95 ASN A O 1
ATOM 740 N N . ARG A 1 96 ? 30.093 8.705 -28.209 1.00 55.41 96 ARG A N 1
ATOM 741 C CA . ARG A 1 96 ? 30.757 9.373 -29.329 1.00 55.41 96 ARG A CA 1
ATOM 742 C C . ARG A 1 96 ? 32.047 9.963 -28.797 1.00 55.41 96 ARG A C 1
ATOM 744 O O . ARG A 1 96 ? 32.045 10.909 -28.020 1.00 55.41 96 ARG A O 1
ATOM 751 N N . ALA A 1 97 ? 33.131 9.299 -29.178 1.00 54.34 97 ALA A N 1
ATOM 752 C CA . ALA A 1 97 ? 34.507 9.702 -28.980 1.00 54.34 97 ALA A CA 1
ATOM 753 C C . ALA A 1 97 ? 34.686 11.227 -29.053 1.00 54.34 97 ALA A C 1
ATOM 755 O O . ALA A 1 97 ? 34.457 11.823 -30.099 1.00 54.34 97 ALA A O 1
ATOM 756 N N . SER A 1 98 ? 3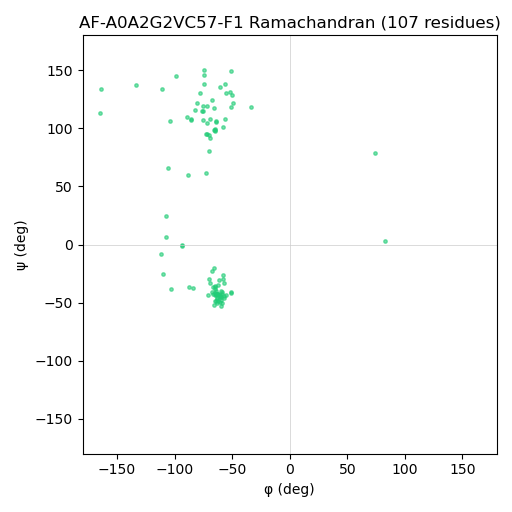5.133 11.846 -27.962 1.00 57.22 98 SER A N 1
ATOM 757 C CA . SER A 1 98 ? 35.974 13.043 -28.024 1.00 57.22 98 SER A CA 1
ATOM 758 C C . SER A 1 98 ? 36.610 13.272 -26.657 1.00 57.22 98 SER A C 1
ATOM 760 O O . SER A 1 98 ? 35.929 13.483 -25.654 1.00 57.22 98 SER A O 1
ATOM 762 N N . GLY A 1 99 ? 37.929 13.114 -26.599 1.00 61.38 99 GLY A N 1
ATOM 763 C CA . GLY A 1 99 ? 38.690 13.147 -25.362 1.00 61.38 99 GLY A CA 1
ATOM 764 C C . GLY A 1 99 ? 38.854 14.545 -24.780 1.00 61.38 99 GLY A C 1
ATOM 765 O O . GLY A 1 99 ? 39.017 15.513 -25.510 1.00 61.38 99 GLY A O 1
ATOM 766 N N . LYS A 1 100 ? 38.958 14.626 -23.451 1.00 54.44 100 LYS A N 1
ATOM 767 C CA . LYS A 1 100 ? 40.014 15.404 -22.788 1.00 54.44 100 LYS A CA 1
ATOM 768 C C . LYS A 1 100 ? 40.115 15.003 -21.317 1.00 54.44 100 LYS A C 1
ATOM 770 O O . LYS A 1 100 ? 39.117 14.844 -20.621 1.00 54.44 100 LYS A O 1
ATOM 775 N N . ARG A 1 101 ? 41.361 14.804 -20.893 1.00 59.88 101 ARG A N 1
ATOM 776 C CA . ARG A 1 101 ? 41.829 14.390 -19.566 1.00 59.88 101 ARG A CA 1
ATOM 777 C C . ARG A 1 101 ? 41.204 15.262 -18.471 1.00 59.88 101 ARG A C 1
ATOM 779 O O . ARG A 1 101 ? 41.311 16.483 -18.543 1.00 59.88 101 ARG A O 1
ATOM 786 N N . ARG A 1 102 ? 40.606 14.654 -17.443 1.00 57.91 102 ARG A N 1
ATOM 787 C CA . ARG A 1 102 ? 40.261 15.369 -16.206 1.00 57.91 102 ARG A CA 1
ATOM 788 C C . ARG A 1 102 ? 41.452 15.277 -15.255 1.00 57.91 102 ARG A C 1
ATOM 790 O O . ARG A 1 102 ? 41.801 14.194 -14.798 1.00 57.91 102 ARG A O 1
ATOM 797 N N . HIS A 1 103 ? 42.108 16.416 -15.054 1.00 55.81 103 HIS A N 1
ATOM 798 C CA . HIS A 1 103 ? 43.192 16.599 -14.097 1.00 55.81 103 HIS A CA 1
ATOM 799 C C . HIS A 1 103 ? 42.703 16.304 -12.673 1.00 55.81 103 HIS A C 1
ATOM 801 O O . HIS A 1 103 ? 41.629 16.752 -12.273 1.00 55.81 103 HIS A O 1
ATOM 807 N N . ARG A 1 104 ? 43.512 15.554 -11.922 1.00 58.72 104 ARG A N 1
ATOM 808 C CA . ARG A 1 104 ? 43.373 15.345 -10.479 1.00 58.72 104 ARG A CA 1
ATOM 809 C C . ARG A 1 104 ? 43.856 16.626 -9.789 1.00 58.72 104 ARG A C 1
ATOM 811 O O . ARG A 1 104 ? 44.995 17.026 -10.012 1.00 58.72 104 ARG A O 1
ATOM 818 N N . VAL A 1 105 ? 42.985 17.288 -9.031 1.00 56.44 105 VAL A N 1
ATOM 819 C CA . VAL A 1 105 ? 43.346 18.465 -8.226 1.00 56.44 105 VAL A CA 1
ATOM 820 C C . VAL A 1 105 ? 44.067 17.979 -6.968 1.00 56.44 105 VAL A C 1
ATOM 822 O O . VAL A 1 105 ? 43.623 17.024 -6.331 1.00 56.44 105 VAL A O 1
ATOM 825 N N . VAL A 1 106 ? 45.220 18.592 -6.705 1.00 53.53 106 VAL A N 1
ATOM 826 C CA . VAL A 1 106 ? 46.091 18.396 -5.541 1.00 53.53 106 VAL A CA 1
ATOM 827 C C . VAL A 1 106 ? 45.454 19.058 -4.317 1.00 53.53 106 VAL A C 1
ATOM 829 O O . VAL A 1 106 ? 44.903 20.150 -4.423 1.00 53.53 106 VAL A O 1
ATOM 832 N N . GLU A 1 107 ? 45.525 18.368 -3.185 1.00 43.19 107 GLU A N 1
ATOM 833 C CA . GLU A 1 107 ? 45.190 18.861 -1.848 1.00 43.19 107 GLU A CA 1
ATOM 834 C C . GLU A 1 107 ? 46.386 19.681 -1.329 1.00 43.19 107 GLU A C 1
ATOM 836 O O . GLU A 1 107 ? 47.502 19.160 -1.290 1.00 43.19 107 GLU A O 1
ATOM 841 N N . GLU A 1 108 ? 46.177 20.958 -0.996 1.00 42.44 108 GLU A N 1
ATOM 842 C CA . GLU A 1 108 ? 47.128 21.749 -0.200 1.00 42.44 108 GLU A CA 1
ATOM 843 C C . GLU A 1 108 ? 46.674 21.792 1.266 1.00 42.44 108 GLU A C 1
ATOM 845 O O . GLU A 1 108 ? 45.473 21.798 1.550 1.00 42.44 108 GLU A O 1
ATOM 850 N N . VAL A 1 109 ? 47.674 21.783 2.154 1.00 47.38 109 VAL A N 1
ATOM 851 C CA . VAL A 1 109 ? 47.612 21.845 3.626 1.00 47.38 109 VAL A CA 1
ATOM 852 C C . VAL A 1 109 ? 47.452 23.283 4.103 1.00 47.38 109 VAL A C 1
ATOM 854 O O . VAL A 1 109 ? 48.146 24.155 3.537 1.00 47.38 109 VAL A O 1
#

Nearest PDB structures (foldseek):
  8x85-assembly1_D  TM=5.776E-01  e=7.275E+00  Homo sapiens
  7z3q-assembly2_C  TM=4.617E-01  e=9.647E+00  Homo sapiens

Mean predicted aligned error: 16.4 Å

Sequence (109 aa):
MPRQSVSVSRGHIIMVTPQVSELSGSALVQLALRTLAHFNFKGHDLLKFAKKSVVVYLEDEDRAIKKDVALCYCKLVANSFSAIYSTQFSPSIINRASGKRRHRVVEEV

Radius of gyration: 28.4 Å; Cα contacts (8 Å, |Δi|>4): 61; chains: 1; bounding box: 63×28×90 Å